Protein AF-A0A9E4YXH8-F1 (afdb_monomer_lite)

Sequence (111 aa):
MRNAAILAGGSFVALACGPEATATLAPTQAPAATQVPPAAAGAGVSVSPDDPRIEAGPVEFQSNGNTLLGYLSRPKGEGPHPAVLVVHENRGLLPHFPDITRRLAVEGYAA

Foldseek 3Di:
DDDDDDDDDDDPPPPDDDPDPPPPPDPPDDPPDPDDPPDPPDPDLPDDCVHVQKHKDKDWDDDPNDIDIDIKIAGPDDDDFAEDDDDDDPPPDDPVSSSVRNVVRSVGYID

Radius of gyration: 27.61 Å; chains: 1; bounding box: 64×60×61 Å

pLDDT: mean 76.26, std 24.73, range [29.69, 98.5]

Structure (mmCIF, N/CA/C/O backbone):
data_AF-A0A9E4YXH8-F1
#
_entry.id   AF-A0A9E4YXH8-F1
#
loop_
_atom_site.group_PDB
_atom_site.id
_atom_site.type_symbol
_atom_site.label_atom_id
_atom_site.label_alt_id
_atom_site.label_comp_id
_atom_site.label_asym_id
_atom_site.label_entity_id
_atom_site.label_seq_id
_atom_site.pdbx_PDB_ins_code
_atom_site.Cartn_x
_atom_site.Cartn_y
_atom_site.Cartn_z
_atom_site.occupancy
_atom_site.B_iso_or_equiv
_atom_site.auth_seq_id
_atom_site.auth_comp_id
_atom_site.auth_asym_id
_atom_site.auth_atom_id
_atom_site.pdbx_PDB_model_num
ATOM 1 N N . MET A 1 1 ? 18.799 36.344 49.925 1.00 38.16 1 MET A N 1
ATOM 2 C CA . MET A 1 1 ? 19.214 34.994 50.377 1.00 38.16 1 MET A CA 1
ATOM 3 C C . MET A 1 1 ? 18.706 34.007 49.329 1.00 38.16 1 MET A C 1
ATOM 5 O O . MET A 1 1 ? 17.514 34.040 49.099 1.00 38.16 1 MET A O 1
ATOM 9 N N . ARG A 1 2 ? 19.445 33.167 48.602 1.00 38.03 2 ARG A N 1
ATOM 10 C CA . ARG A 1 2 ? 20.827 32.654 48.602 1.00 38.03 2 ARG A CA 1
ATOM 11 C C . ARG A 1 2 ? 21.096 32.227 47.137 1.00 38.03 2 ARG A C 1
ATOM 13 O O . ARG A 1 2 ? 20.216 31.639 46.527 1.00 38.03 2 ARG A O 1
ATOM 20 N N . ASN A 1 3 ? 22.125 32.777 46.500 1.00 34.62 3 ASN A N 1
ATOM 21 C CA . ASN A 1 3 ? 23.410 32.135 46.172 1.00 34.62 3 ASN A CA 1
ATOM 22 C C . ASN A 1 3 ? 23.378 31.252 44.913 1.00 34.62 3 ASN A C 1
ATOM 24 O O . ASN A 1 3 ? 22.791 30.176 44.900 1.00 34.62 3 ASN A O 1
ATOM 28 N N . ALA A 1 4 ? 24.094 31.725 43.892 1.00 40.62 4 ALA A N 1
ATOM 29 C CA . ALA A 1 4 ? 24.590 30.934 42.775 1.00 40.62 4 ALA A CA 1
ATOM 30 C C . ALA A 1 4 ? 25.614 29.885 43.246 1.00 40.62 4 ALA A C 1
ATOM 32 O O . ALA A 1 4 ? 26.326 30.115 44.224 1.00 40.62 4 ALA A O 1
ATOM 33 N N . ALA A 1 5 ? 25.743 28.791 42.494 1.00 40.31 5 ALA A N 1
ATOM 34 C CA . ALA A 1 5 ? 26.964 27.994 42.425 1.00 40.31 5 ALA A CA 1
ATOM 35 C C . ALA A 1 5 ? 27.035 27.305 41.055 1.00 40.31 5 ALA A C 1
ATOM 37 O O . ALA A 1 5 ? 26.301 26.365 40.762 1.00 40.31 5 ALA A O 1
ATOM 38 N N . ILE A 1 6 ? 27.919 27.834 40.214 1.00 37.81 6 ILE A N 1
ATOM 39 C CA . ILE A 1 6 ? 28.558 27.125 39.110 1.00 37.81 6 ILE A CA 1
ATOM 40 C C . ILE A 1 6 ? 29.835 26.499 39.697 1.00 37.81 6 ILE A C 1
ATOM 42 O O . ILE A 1 6 ? 30.481 27.138 40.526 1.00 37.81 6 ILE A O 1
ATOM 46 N N . LEU A 1 7 ? 30.189 25.304 39.212 1.00 29.69 7 LEU A N 1
ATOM 47 C CA . LEU A 1 7 ? 31.527 24.856 38.779 1.00 29.69 7 LEU A CA 1
ATOM 48 C C . LEU A 1 7 ? 31.937 23.470 39.312 1.00 29.69 7 LEU A C 1
ATOM 50 O O . LEU A 1 7 ? 31.869 23.178 40.500 1.00 29.69 7 LEU A O 1
ATOM 54 N N . ALA A 1 8 ? 32.526 22.739 38.365 1.00 32.03 8 ALA A N 1
ATOM 55 C CA . ALA A 1 8 ? 33.659 21.831 38.496 1.00 32.03 8 ALA A CA 1
ATOM 56 C C . ALA A 1 8 ? 33.420 20.381 38.942 1.00 32.03 8 ALA A C 1
ATOM 58 O O . ALA A 1 8 ? 33.179 20.076 40.101 1.00 32.03 8 ALA A O 1
ATOM 59 N N . GLY A 1 9 ? 33.764 19.492 38.008 1.00 31.59 9 GLY A N 1
ATOM 60 C CA . GLY A 1 9 ? 34.823 18.526 38.284 1.00 31.59 9 GLY A CA 1
ATOM 61 C C . GLY A 1 9 ? 34.344 17.102 38.505 1.00 31.59 9 GLY A C 1
ATOM 62 O O . GLY A 1 9 ? 33.665 16.802 39.476 1.00 31.59 9 GLY A O 1
ATOM 63 N N . GLY A 1 10 ? 34.774 16.202 37.624 1.00 38.16 10 GLY A N 1
ATOM 64 C CA . GLY A 1 10 ? 34.625 14.773 37.862 1.00 38.16 10 GLY A CA 1
ATOM 65 C C . GLY A 1 10 ? 34.845 13.917 36.629 1.00 38.16 10 GLY A C 1
ATOM 66 O O . GLY A 1 10 ? 34.016 13.070 36.327 1.00 38.16 10 GLY A O 1
ATOM 67 N N . SER A 1 11 ? 35.939 14.141 35.897 1.00 40.84 11 SER A N 1
ATOM 68 C CA . SER A 1 11 ? 36.417 13.143 34.941 1.00 40.84 11 SER A CA 1
ATOM 69 C C . SER A 1 11 ? 36.953 11.961 35.750 1.00 40.84 11 SER A C 1
ATOM 71 O O . SER A 1 11 ? 38.015 12.065 36.360 1.00 40.84 11 SER A O 1
ATOM 73 N N . PHE A 1 12 ? 36.206 10.860 35.819 1.00 34.25 12 PHE A N 1
ATOM 74 C CA . PHE A 1 12 ? 36.728 9.598 36.339 1.00 34.25 12 PHE A CA 1
ATOM 75 C C . PHE A 1 12 ? 37.443 8.875 35.197 1.00 34.25 12 PHE A C 1
ATOM 77 O O . PHE A 1 12 ? 36.868 8.057 34.486 1.00 34.25 12 PHE A O 1
ATOM 84 N N . VAL A 1 13 ? 38.721 9.206 35.009 1.00 39.38 13 VAL A N 1
ATOM 85 C CA . VAL A 1 13 ? 39.652 8.350 34.270 1.00 39.38 13 VAL A CA 1
ATOM 86 C C . VAL A 1 13 ? 40.137 7.290 35.252 1.00 39.38 13 VAL A C 1
ATOM 88 O O . VAL A 1 13 ? 41.057 7.518 36.035 1.00 39.38 13 VAL A O 1
ATOM 91 N N . ALA A 1 14 ? 39.493 6.126 35.236 1.00 40.19 14 ALA A N 1
ATOM 92 C CA . ALA A 1 14 ? 40.048 4.925 35.840 1.00 40.19 14 ALA A CA 1
ATOM 93 C C . ALA A 1 14 ? 41.081 4.340 34.866 1.00 40.19 14 ALA A C 1
ATOM 95 O O . ALA A 1 14 ? 40.761 3.531 33.999 1.00 40.19 14 ALA A O 1
ATOM 96 N N . LEU A 1 15 ? 42.330 4.797 34.986 1.00 41.09 15 LEU A N 1
ATOM 97 C CA . LEU A 1 15 ? 43.482 4.172 34.344 1.00 41.09 15 LEU A CA 1
ATOM 98 C C . LEU A 1 15 ? 43.833 2.896 35.127 1.00 41.09 15 LEU A C 1
ATOM 100 O O . LEU A 1 15 ? 44.679 2.914 36.018 1.00 41.09 15 LEU A O 1
ATOM 104 N N . ALA A 1 16 ? 43.155 1.791 34.820 1.00 41.47 16 ALA A N 1
ATOM 105 C CA . ALA A 1 16 ? 43.578 0.467 35.256 1.00 41.47 16 ALA A CA 1
ATOM 106 C C . ALA A 1 16 ? 44.568 -0.085 34.222 1.00 41.47 16 ALA A C 1
ATOM 108 O O . ALA A 1 16 ? 44.188 -0.563 33.157 1.00 41.47 16 ALA A O 1
ATOM 109 N N . CYS A 1 17 ? 45.859 0.033 34.528 1.00 34.34 17 CYS A N 1
ATOM 110 C CA . CYS A 1 17 ? 46.914 -0.678 33.823 1.00 34.34 17 CYS A CA 1
ATOM 111 C C . CYS A 1 17 ? 46.934 -2.127 34.328 1.00 34.34 17 CYS A C 1
ATOM 113 O O . CYS A 1 17 ? 47.342 -2.395 35.456 1.00 34.34 17 CYS A O 1
ATOM 115 N N . GLY A 1 18 ? 46.478 -3.048 33.491 1.00 42.06 18 GLY A N 1
ATOM 116 C CA . GLY A 1 18 ? 46.713 -4.479 33.614 1.00 42.06 18 GLY A CA 1
ATOM 117 C C . GLY A 1 18 ? 46.703 -5.066 32.205 1.00 42.06 18 GLY A C 1
ATOM 118 O O . GLY A 1 18 ? 45.866 -4.647 31.405 1.00 42.06 18 GLY A O 1
ATOM 119 N N . PRO A 1 19 ? 47.630 -5.967 31.838 1.00 45.03 19 PRO A N 1
ATOM 120 C CA . PRO A 1 19 ? 47.551 -6.632 30.551 1.00 45.03 19 PRO A CA 1
ATOM 121 C C . PRO A 1 19 ? 46.362 -7.595 30.614 1.00 45.03 19 PRO A C 1
ATOM 123 O O . PRO A 1 19 ? 46.474 -8.696 31.151 1.00 45.03 19 PRO A O 1
ATOM 126 N N . GLU A 1 20 ? 45.203 -7.164 30.114 1.00 39.25 20 GLU A N 1
ATOM 127 C CA . GLU A 1 20 ? 44.134 -8.096 29.778 1.00 39.25 20 GLU A CA 1
ATOM 128 C C . GLU A 1 20 ? 44.705 -9.083 28.766 1.00 39.25 20 GLU A C 1
ATOM 130 O O . GLU A 1 20 ? 45.177 -8.713 27.688 1.00 39.25 20 GLU A O 1
ATOM 135 N N . ALA A 1 21 ? 44.725 -10.350 29.168 1.00 42.00 21 ALA A N 1
ATOM 136 C CA . ALA A 1 21 ? 45.051 -11.454 28.299 1.00 42.00 21 ALA A CA 1
ATOM 137 C C . ALA A 1 21 ? 44.169 -11.348 27.052 1.00 42.00 21 ALA A C 1
ATOM 139 O O . ALA A 1 21 ? 42.950 -11.498 27.136 1.00 42.00 21 ALA A O 1
ATOM 140 N N . THR A 1 22 ? 44.788 -11.089 25.901 1.00 41.50 22 THR A N 1
ATOM 141 C CA . THR A 1 22 ? 44.154 -11.232 24.595 1.00 41.50 22 THR A CA 1
ATOM 142 C C . THR A 1 22 ? 43.696 -12.680 24.463 1.00 41.50 22 THR A C 1
ATOM 144 O O . THR A 1 22 ? 44.449 -13.558 24.042 1.00 41.50 22 THR A O 1
ATOM 147 N N . ALA A 1 23 ? 42.456 -12.953 24.860 1.00 43.66 23 ALA A N 1
ATOM 148 C CA . ALA A 1 23 ? 41.772 -14.174 24.501 1.00 43.66 23 ALA A CA 1
ATOM 149 C C . ALA A 1 23 ? 41.487 -14.079 23.001 1.00 43.66 23 ALA A C 1
ATOM 151 O O . ALA A 1 23 ? 40.492 -13.497 22.573 1.00 43.66 23 ALA A O 1
ATOM 152 N N . THR A 1 24 ? 42.388 -14.628 22.186 1.00 45.06 24 THR A N 1
ATOM 153 C CA . THR A 1 24 ? 42.076 -14.958 20.796 1.00 45.06 24 THR A CA 1
ATOM 154 C C . THR A 1 24 ? 40.977 -16.014 20.830 1.00 45.06 24 THR A C 1
ATOM 156 O O . THR A 1 24 ? 41.241 -17.212 20.923 1.00 45.06 24 THR A O 1
ATOM 159 N N . LEU A 1 25 ? 39.722 -15.572 20.801 1.00 44.19 25 LEU A N 1
ATOM 160 C CA . LEU A 1 25 ? 38.598 -16.437 20.487 1.00 44.19 25 LEU A CA 1
ATOM 161 C C . LEU A 1 25 ? 38.719 -16.772 19.002 1.00 44.19 25 LEU A C 1
ATOM 163 O O . LEU A 1 25 ? 38.446 -15.940 18.137 1.00 44.19 25 LEU A O 1
ATOM 167 N N . ALA A 1 26 ? 39.176 -17.987 18.702 1.00 52.38 26 ALA A N 1
ATOM 168 C CA . ALA A 1 26 ? 39.038 -18.539 17.364 1.00 52.38 26 ALA A CA 1
ATOM 169 C C . ALA A 1 26 ? 37.553 -18.443 16.963 1.00 52.38 26 ALA A C 1
ATOM 171 O O . ALA A 1 26 ? 36.695 -18.828 17.767 1.00 52.38 26 ALA A O 1
ATOM 172 N N . PRO A 1 27 ? 37.209 -17.934 15.767 1.00 52.75 27 PRO A N 1
ATOM 173 C CA . PRO A 1 27 ? 35.827 -17.956 15.325 1.00 52.75 27 PRO A CA 1
ATOM 174 C C . PRO A 1 27 ? 35.415 -19.424 15.201 1.00 52.75 27 PRO A C 1
ATOM 176 O O . PRO A 1 27 ? 35.866 -20.137 14.306 1.00 52.75 27 PRO A O 1
ATOM 179 N N . THR A 1 28 ? 34.571 -19.893 16.120 1.00 60.28 28 THR A N 1
ATOM 180 C CA . THR A 1 28 ? 33.817 -21.127 15.905 1.00 60.28 28 THR A CA 1
ATOM 181 C C . THR A 1 28 ? 32.953 -20.869 14.680 1.00 60.28 28 THR A C 1
ATOM 183 O O . THR A 1 28 ? 32.008 -20.084 14.736 1.00 60.28 28 THR A O 1
ATOM 186 N N . GLN A 1 29 ? 33.318 -21.464 13.545 1.00 54.97 29 GLN A N 1
ATOM 187 C CA . GLN A 1 29 ? 32.463 -21.445 12.368 1.00 54.97 29 GLN A CA 1
ATOM 188 C C . GLN A 1 29 ? 31.186 -22.206 12.719 1.00 54.97 29 GLN A C 1
ATOM 190 O O . GLN A 1 29 ? 31.218 -23.414 12.954 1.00 54.97 29 GLN A O 1
ATOM 195 N N . ALA A 1 30 ? 30.063 -21.491 12.783 1.00 61.25 30 ALA A N 1
ATOM 196 C CA . ALA A 1 30 ? 28.759 -22.130 12.782 1.00 61.25 30 ALA A CA 1
ATOM 197 C C . ALA A 1 30 ? 28.640 -22.951 11.483 1.00 61.25 30 ALA A C 1
ATOM 199 O O . ALA A 1 30 ? 29.014 -22.443 10.420 1.00 61.25 30 ALA A O 1
ATOM 200 N N . PRO A 1 31 ? 28.160 -24.206 11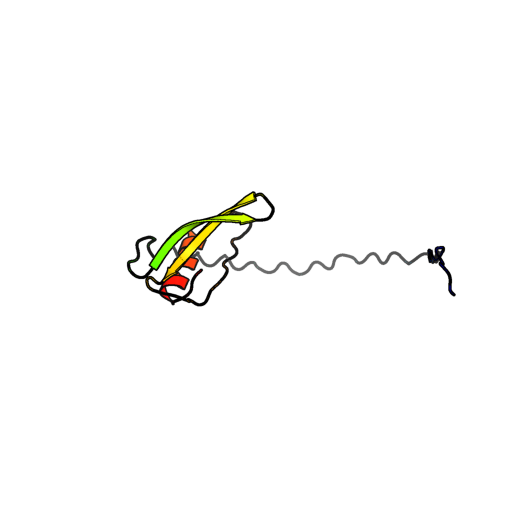.535 1.00 58.62 31 PRO A N 1
ATOM 201 C CA . PRO A 1 31 ? 27.959 -24.993 10.329 1.00 58.62 31 PRO A CA 1
ATOM 202 C C . PRO A 1 31 ? 27.030 -24.226 9.389 1.00 58.62 31 PRO A C 1
ATOM 204 O O . PRO A 1 31 ? 26.010 -23.683 9.817 1.00 58.62 31 PRO A O 1
ATOM 207 N N . ALA A 1 32 ? 27.413 -24.152 8.114 1.00 61.38 32 ALA A N 1
ATOM 208 C CA . ALA A 1 32 ? 26.622 -23.501 7.086 1.00 61.38 32 ALA A CA 1
ATOM 209 C C . ALA A 1 32 ? 25.211 -24.102 7.090 1.00 61.38 32 ALA A C 1
ATOM 211 O O . ALA A 1 32 ? 25.030 -25.279 6.774 1.00 61.38 32 ALA A O 1
ATOM 212 N N . ALA A 1 33 ? 24.214 -23.299 7.469 1.00 60.47 33 ALA A N 1
ATOM 213 C CA . ALA A 1 33 ? 22.825 -23.676 7.293 1.00 60.47 33 ALA A CA 1
ATOM 214 C C . ALA A 1 33 ? 22.622 -23.959 5.803 1.00 60.47 33 ALA A C 1
ATOM 216 O O . ALA A 1 33 ? 22.882 -23.098 4.959 1.00 60.47 33 ALA A O 1
ATOM 217 N N . THR A 1 34 ? 22.205 -25.180 5.475 1.00 56.06 34 THR A N 1
ATOM 218 C CA . THR A 1 34 ? 21.751 -25.521 4.132 1.00 56.06 34 THR A CA 1
ATOM 219 C C . THR A 1 34 ? 20.617 -24.559 3.803 1.00 56.06 34 THR A C 1
ATOM 221 O O . THR A 1 34 ? 19.542 -24.645 4.394 1.00 56.06 34 THR A O 1
ATOM 224 N N . GLN A 1 35 ? 20.877 -23.578 2.936 1.00 53.19 35 GLN A N 1
ATOM 225 C CA . GLN A 1 35 ? 19.832 -22.664 2.506 1.00 53.19 35 GLN A CA 1
ATOM 226 C C . GLN A 1 35 ? 18.804 -23.502 1.757 1.00 53.19 35 GLN A C 1
ATOM 228 O O . GLN A 1 35 ? 19.108 -24.099 0.722 1.00 53.19 35 GLN A O 1
ATOM 233 N N . VAL A 1 36 ? 17.599 -23.587 2.315 1.00 58.25 36 VAL A N 1
ATOM 234 C CA . VAL A 1 36 ? 16.450 -24.069 1.560 1.00 58.25 36 VAL A CA 1
ATOM 235 C C . VAL A 1 36 ? 16.350 -23.184 0.314 1.00 58.25 36 VAL A C 1
ATOM 237 O O . VAL A 1 36 ? 16.459 -21.960 0.446 1.00 58.25 36 VAL A O 1
ATOM 240 N N . PRO A 1 37 ? 16.205 -23.750 -0.896 1.00 64.06 37 PRO A N 1
ATOM 241 C CA . PRO A 1 37 ? 15.933 -22.940 -2.072 1.00 64.06 37 PRO A CA 1
ATOM 242 C C . PRO A 1 37 ? 14.747 -22.026 -1.751 1.00 64.06 37 PRO A C 1
ATOM 244 O O . PRO A 1 37 ? 13.789 -22.513 -1.134 1.00 64.06 37 PRO A O 1
ATOM 247 N N . PRO A 1 38 ? 14.783 -20.729 -2.110 1.00 62.97 38 PRO A N 1
ATOM 248 C CA . PRO A 1 38 ? 13.613 -19.889 -1.933 1.00 62.97 38 PRO A CA 1
ATOM 249 C C . PRO A 1 38 ? 12.448 -20.603 -2.615 1.00 62.97 38 PRO A C 1
ATOM 251 O O . PRO A 1 38 ? 12.545 -20.969 -3.790 1.00 62.97 38 PRO A O 1
ATOM 254 N N . ALA A 1 39 ? 11.382 -20.867 -1.852 1.00 63.41 39 ALA A N 1
ATOM 255 C CA . ALA A 1 39 ? 10.132 -21.336 -2.422 1.00 63.41 39 ALA A CA 1
ATOM 256 C C . ALA A 1 39 ? 9.830 -20.423 -3.611 1.00 63.41 39 ALA A C 1
ATOM 258 O O . ALA A 1 39 ? 9.904 -19.201 -3.459 1.00 63.41 39 ALA A O 1
ATOM 259 N N . ALA A 1 40 ? 9.594 -21.005 -4.790 1.00 55.66 40 ALA A N 1
ATOM 260 C CA . ALA A 1 40 ? 9.280 -20.241 -5.986 1.00 55.66 40 ALA A CA 1
ATOM 261 C C . ALA A 1 40 ? 8.169 -19.253 -5.620 1.00 55.66 40 ALA A C 1
ATOM 263 O O . ALA A 1 40 ? 7.055 -19.674 -5.302 1.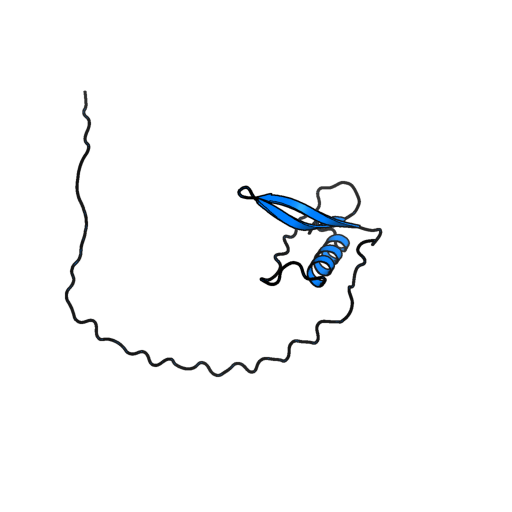00 55.66 40 ALA A O 1
ATOM 264 N N . ALA A 1 41 ? 8.513 -17.963 -5.552 1.00 57.00 41 ALA A N 1
ATOM 265 C CA . ALA A 1 41 ? 7.578 -16.914 -5.193 1.00 57.00 41 ALA A CA 1
ATOM 266 C C . ALA A 1 41 ? 6.414 -17.039 -6.170 1.00 57.00 41 ALA A C 1
ATOM 268 O O . ALA A 1 41 ? 6.621 -16.913 -7.378 1.00 57.00 41 ALA A O 1
ATOM 269 N N . GLY A 1 42 ? 5.244 -17.417 -5.648 1.00 51.78 42 GLY A N 1
ATOM 270 C CA . GLY A 1 42 ? 4.071 -17.729 -6.450 1.00 51.78 42 GLY A CA 1
ATOM 271 C C . GLY A 1 42 ? 3.865 -16.638 -7.489 1.00 51.78 42 GLY A C 1
ATOM 272 O O . GLY A 1 42 ? 3.672 -15.472 -7.151 1.00 51.78 42 GLY A O 1
ATOM 273 N N . ALA A 1 43 ? 3.999 -17.025 -8.753 1.00 56.06 43 ALA A N 1
ATOM 274 C CA . ALA A 1 43 ? 3.803 -16.148 -9.884 1.00 56.06 43 ALA A CA 1
ATOM 275 C C . ALA A 1 43 ? 2.329 -15.729 -9.931 1.00 56.06 43 ALA A C 1
ATOM 277 O O . ALA A 1 43 ? 1.444 -16.579 -10.008 1.00 56.06 43 ALA A O 1
ATOM 278 N N . GLY A 1 44 ? 2.089 -14.419 -9.904 1.00 59.50 44 GLY A N 1
ATOM 279 C CA . GLY A 1 44 ? 0.778 -13.823 -10.138 1.00 59.50 44 GLY A CA 1
ATOM 280 C C . GLY A 1 44 ? 0.449 -12.748 -9.115 1.00 59.50 44 GLY A C 1
ATOM 281 O O . GLY A 1 44 ? 0.198 -13.047 -7.952 1.00 59.50 44 GLY A O 1
ATOM 282 N N . VAL A 1 45 ? 0.428 -11.494 -9.566 1.00 61.47 45 VAL A N 1
ATOM 283 C CA . VAL A 1 45 ? -0.261 -10.41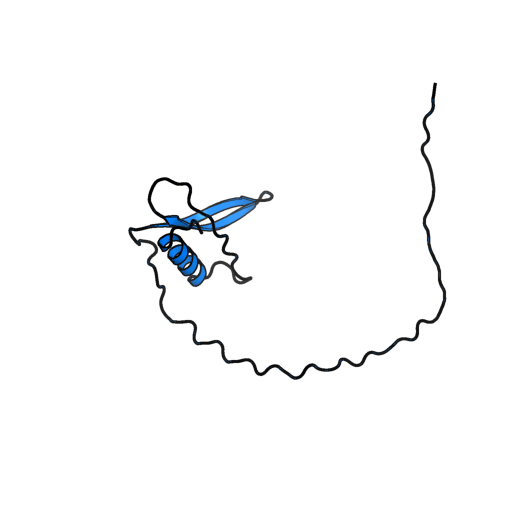1 -8.854 1.00 61.47 45 VAL A CA 1
ATOM 284 C C . VAL A 1 45 ? -1.701 -10.873 -8.620 1.00 61.47 45 VAL A C 1
ATOM 286 O O . VAL A 1 45 ? -2.396 -11.226 -9.570 1.00 61.47 45 VAL A O 1
ATOM 289 N N . SER A 1 46 ? -2.108 -10.938 -7.358 1.00 84.44 46 SER A N 1
ATOM 290 C CA . SER A 1 46 ? -3.356 -11.560 -6.914 1.00 84.44 46 SER A CA 1
ATOM 291 C C . SER A 1 46 ? -4.525 -10.573 -6.942 1.00 84.44 46 SER A C 1
ATOM 293 O O . SER A 1 46 ? -5.662 -10.967 -7.192 1.00 84.44 46 SER A O 1
ATOM 295 N N . VAL A 1 47 ? -4.251 -9.277 -6.745 1.00 94.19 47 VAL A N 1
ATOM 296 C CA . VAL A 1 47 ? -5.278 -8.223 -6.735 1.00 94.19 47 VAL A CA 1
ATOM 297 C C . VAL A 1 47 ? -4.895 -7.098 -7.694 1.00 94.19 47 VAL A C 1
ATOM 299 O O . VAL A 1 47 ? -3.791 -6.549 -7.620 1.00 94.19 47 VAL A O 1
ATOM 302 N N . SER A 1 48 ? -5.817 -6.746 -8.595 1.00 94.75 48 SER A N 1
ATOM 303 C CA . SER A 1 48 ? -5.660 -5.639 -9.548 1.00 94.75 48 SER A CA 1
ATOM 304 C C . SER A 1 48 ? -5.641 -4.277 -8.831 1.00 94.75 48 SER A C 1
ATOM 306 O O . SER A 1 48 ? -6.386 -4.108 -7.866 1.00 94.75 48 SER A O 1
ATOM 308 N N . PRO A 1 49 ? -4.856 -3.281 -9.292 1.00 93.62 49 PRO A N 1
ATOM 309 C CA . PRO A 1 49 ? -4.984 -1.889 -8.843 1.00 93.62 49 PRO A CA 1
ATOM 310 C C . PRO A 1 49 ? -6.400 -1.321 -8.984 1.00 93.62 49 PRO A C 1
ATOM 312 O O . PRO A 1 49 ? -6.818 -0.533 -8.143 1.00 93.62 49 PRO A O 1
ATOM 315 N N . ASP A 1 50 ? -7.138 -1.771 -10.001 1.00 96.19 50 ASP A N 1
ATOM 316 C CA . ASP A 1 50 ? -8.500 -1.318 -10.304 1.00 96.19 50 ASP A CA 1
ATOM 317 C C . ASP A 1 50 ? -9.586 -2.198 -9.656 1.00 96.19 50 ASP A C 1
ATOM 319 O O . ASP A 1 50 ? -10.745 -2.169 -10.078 1.00 96.19 50 ASP A O 1
ATOM 323 N N . ASP A 1 51 ? -9.236 -3.034 -8.668 1.00 97.00 51 ASP A N 1
ATOM 324 C CA . ASP A 1 51 ? -10.219 -3.873 -7.978 1.00 97.00 51 ASP A CA 1
ATOM 325 C C . ASP A 1 51 ? -11.334 -2.991 -7.381 1.00 97.00 51 ASP A C 1
ATOM 327 O O . ASP A 1 51 ? -11.061 -2.056 -6.621 1.00 97.00 51 ASP A O 1
ATOM 331 N N . PRO A 1 52 ? -12.614 -3.254 -7.710 1.00 97.44 52 PRO A N 1
ATOM 332 C CA . PRO A 1 52 ? -13.702 -2.352 -7.367 1.00 97.44 52 PRO A CA 1
ATOM 333 C C . PRO A 1 52 ? -13.908 -2.194 -5.860 1.00 97.44 52 PRO A C 1
ATOM 335 O O . PRO A 1 52 ? -14.567 -1.230 -5.475 1.00 97.44 52 PRO A O 1
ATOM 338 N N . ARG A 1 53 ? -13.363 -3.089 -5.027 1.00 97.31 53 ARG A N 1
ATOM 339 C CA . ARG A 1 53 ? -13.502 -3.081 -3.564 1.00 97.31 53 ARG A CA 1
ATOM 340 C C . ARG A 1 53 ? -12.574 -2.086 -2.865 1.00 97.31 53 ARG A C 1
ATOM 342 O O . ARG A 1 53 ? -12.821 -1.760 -1.705 1.00 97.31 53 ARG A O 1
ATOM 349 N N . ILE A 1 54 ? -11.526 -1.612 -3.537 1.00 98.25 54 ILE A N 1
ATOM 350 C CA . ILE A 1 54 ? -10.456 -0.822 -2.916 1.00 98.25 54 ILE A CA 1
ATOM 351 C C . ILE A 1 54 ? -10.161 0.459 -3.698 1.00 98.25 54 ILE A C 1
ATOM 353 O O . ILE A 1 54 ? -10.489 0.589 -4.876 1.00 98.25 54 ILE A O 1
ATOM 357 N N . GLU A 1 55 ? -9.515 1.405 -3.029 1.00 98.00 55 GLU A N 1
ATOM 358 C CA . GLU A 1 55 ? -8.810 2.529 -3.642 1.00 98.00 55 GLU A CA 1
ATOM 359 C C . GLU A 1 55 ? -7.321 2.318 -3.404 1.00 98.00 55 GLU A C 1
ATOM 361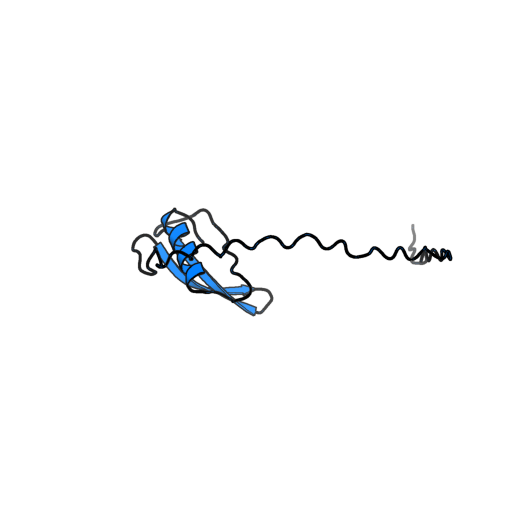 O O . GLU A 1 55 ? -6.903 2.126 -2.259 1.00 98.00 55 GLU A O 1
ATOM 366 N N . ALA A 1 56 ? -6.528 2.316 -4.474 1.00 97.75 56 ALA A N 1
ATOM 367 C CA . ALA A 1 56 ? -5.108 2.014 -4.396 1.00 97.75 56 ALA A CA 1
ATOM 368 C C . ALA A 1 56 ? -4.288 2.904 -5.332 1.00 97.75 56 ALA A C 1
ATOM 370 O O . ALA A 1 56 ? -4.688 3.159 -6.467 1.00 97.75 56 ALA A O 1
ATOM 371 N N . GLY A 1 57 ? -3.123 3.356 -4.875 1.00 97.31 57 GLY A N 1
ATOM 372 C CA . GLY A 1 57 ? -2.244 4.172 -5.702 1.00 97.31 57 GLY A CA 1
ATOM 373 C C . GLY A 1 57 ? -0.993 4.677 -4.988 1.00 97.31 57 GLY A C 1
ATOM 374 O O . GLY A 1 57 ? -0.852 4.510 -3.772 1.00 97.31 57 GLY A O 1
ATOM 375 N N . PRO A 1 58 ? -0.066 5.288 -5.745 1.00 96.69 58 PRO A N 1
ATOM 376 C CA . PRO A 1 58 ? 1.077 5.971 -5.162 1.00 96.69 58 PRO A CA 1
ATOM 377 C C . PRO A 1 58 ? 0.614 7.164 -4.323 1.00 96.69 58 PRO A C 1
ATOM 379 O O . PRO A 1 58 ? -0.359 7.841 -4.656 1.00 96.69 58 PRO A O 1
ATOM 382 N N . VAL A 1 59 ? 1.342 7.431 -3.246 1.00 97.19 59 VAL A N 1
ATOM 383 C CA . VAL A 1 59 ? 1.133 8.592 -2.380 1.00 97.19 59 VAL A CA 1
ATOM 384 C C . VAL A 1 59 ? 2.459 9.281 -2.105 1.00 97.19 59 VAL A C 1
ATOM 386 O O . VAL A 1 59 ? 3.512 8.644 -2.075 1.00 97.19 59 VAL A O 1
ATOM 389 N N . GLU A 1 60 ? 2.392 10.583 -1.868 1.00 97.25 60 GLU A N 1
ATOM 390 C CA . GLU A 1 60 ? 3.524 11.401 -1.451 1.00 97.25 60 GLU A CA 1
ATOM 391 C C . GLU A 1 60 ? 3.236 12.006 -0.081 1.00 97.25 60 GLU A C 1
ATOM 393 O O . GLU A 1 60 ? 2.112 12.428 0.202 1.00 97.25 60 GLU A O 1
ATOM 398 N N . PHE A 1 61 ? 4.249 12.050 0.781 1.00 95.31 61 PHE A N 1
ATOM 399 C CA . PHE A 1 61 ? 4.135 12.691 2.088 1.00 95.31 61 PHE A CA 1
ATOM 400 C C . PHE A 1 61 ? 5.460 13.301 2.544 1.00 95.31 61 PHE A C 1
ATOM 402 O O . PHE A 1 61 ? 6.542 12.828 2.197 1.00 95.31 61 PHE A O 1
ATOM 409 N N . GLN A 1 62 ? 5.376 14.359 3.353 1.00 97.62 62 GLN A N 1
ATOM 410 C CA . GLN A 1 62 ? 6.553 15.047 3.877 1.00 97.62 62 GLN A CA 1
ATOM 411 C C . GLN A 1 62 ? 7.102 14.343 5.120 1.00 97.62 62 GLN A C 1
ATOM 413 O O . GLN A 1 62 ? 6.362 14.052 6.059 1.00 97.62 62 GLN A O 1
ATOM 418 N N . SER A 1 63 ? 8.416 14.136 5.159 1.00 96.19 63 SER A N 1
ATOM 419 C CA . SER A 1 63 ? 9.136 13.633 6.327 1.00 96.19 63 SER A CA 1
ATOM 420 C C . SER A 1 63 ? 10.534 14.240 6.398 1.00 96.19 63 SER A C 1
ATOM 422 O O . SER A 1 63 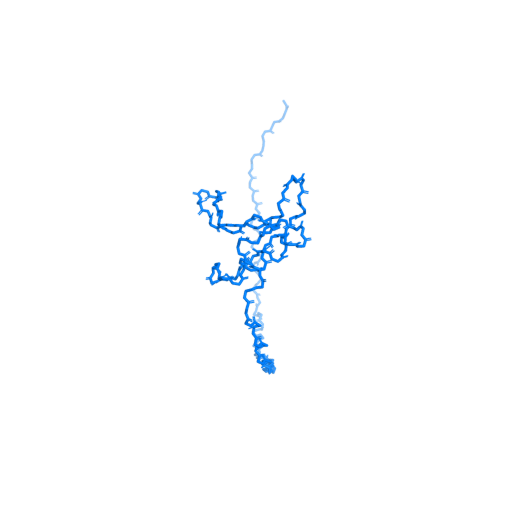? 11.301 14.180 5.438 1.00 96.19 63 SER A O 1
ATOM 424 N N . ASN A 1 64 ? 10.871 14.848 7.540 1.00 96.50 64 ASN A N 1
ATOM 425 C CA . ASN A 1 64 ? 12.186 15.449 7.803 1.00 96.50 64 ASN A CA 1
ATOM 426 C C . ASN A 1 64 ? 12.688 16.378 6.678 1.00 96.50 64 ASN A C 1
ATOM 428 O O . ASN A 1 64 ? 13.853 16.327 6.294 1.00 96.50 64 ASN A O 1
ATOM 432 N N . GLY A 1 65 ? 11.796 17.204 6.121 1.00 97.25 65 GLY A N 1
ATOM 433 C CA . GLY A 1 65 ? 12.123 18.144 5.041 1.00 97.25 65 GLY A CA 1
ATOM 434 C C . GLY A 1 65 ? 12.222 17.528 3.641 1.00 97.25 65 GLY A C 1
ATOM 435 O O . GLY A 1 65 ? 12.484 18.259 2.693 1.00 97.25 65 GLY A O 1
ATOM 436 N N . ASN A 1 66 ? 11.976 16.224 3.491 1.00 97.19 66 ASN A N 1
ATOM 437 C CA . ASN A 1 66 ? 11.972 15.522 2.209 1.00 97.19 66 ASN A CA 1
ATOM 438 C C . ASN A 1 66 ? 10.563 15.036 1.853 1.00 97.19 66 ASN A C 1
ATOM 440 O O . ASN A 1 66 ? 9.754 14.755 2.738 1.00 97.19 66 ASN A O 1
ATOM 444 N N . THR A 1 67 ? 10.296 14.894 0.557 1.00 97.06 67 THR A N 1
ATOM 445 C CA . THR A 1 67 ? 9.107 14.206 0.043 1.00 97.06 67 THR A CA 1
ATOM 446 C C . THR A 1 67 ? 9.426 12.726 -0.098 1.00 97.06 67 THR A C 1
ATOM 448 O O . THR A 1 67 ? 10.378 12.356 -0.786 1.00 97.06 67 THR A O 1
ATOM 451 N N . LEU A 1 68 ? 8.656 11.880 0.580 1.00 95.06 68 LEU A N 1
ATOM 452 C CA . LEU A 1 68 ? 8.761 10.431 0.485 1.00 95.06 68 LEU A CA 1
ATOM 453 C C . LEU A 1 68 ? 7.642 9.885 -0.396 1.00 95.06 68 LEU A C 1
ATOM 455 O O . LEU A 1 68 ? 6.510 10.363 -0.344 1.00 95.06 68 LEU A O 1
ATOM 459 N N . LEU A 1 69 ? 7.981 8.858 -1.172 1.00 94.56 69 LEU A N 1
ATOM 460 C CA . LEU A 1 69 ? 7.050 8.104 -2.000 1.00 94.56 69 LEU A CA 1
ATOM 461 C C . LEU A 1 69 ? 6.589 6.860 -1.244 1.00 94.56 69 LEU A C 1
ATOM 463 O O . LEU A 1 69 ? 7.397 6.145 -0.651 1.00 94.56 69 LEU A O 1
ATOM 467 N N . GLY A 1 70 ? 5.295 6.587 -1.306 1.00 95.88 70 GLY A N 1
ATOM 468 C CA . GLY A 1 70 ? 4.678 5.381 -0.779 1.00 95.88 70 GLY A CA 1
ATOM 469 C C . GLY A 1 70 ? 3.611 4.850 -1.725 1.00 95.88 70 GLY A C 1
ATOM 470 O O . GLY A 1 70 ? 3.368 5.395 -2.802 1.00 95.88 70 GLY A O 1
ATOM 471 N N . TYR A 1 71 ? 2.955 3.777 -1.305 1.00 97.75 71 TYR A N 1
ATOM 472 C CA . TYR A 1 71 ? 1.796 3.224 -1.987 1.00 97.75 71 TYR A CA 1
ATOM 473 C C . TYR A 1 71 ? 0.759 2.876 -0.937 1.00 97.75 7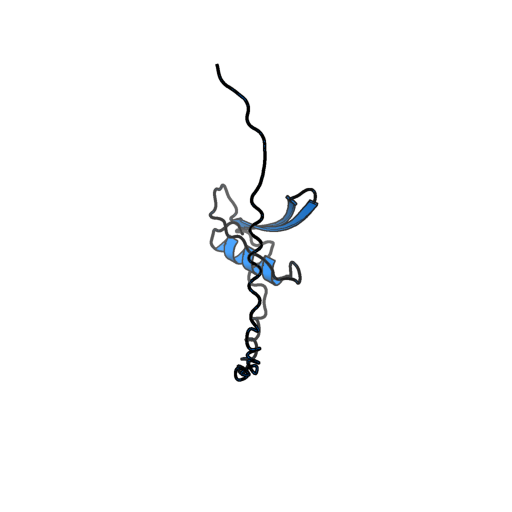1 TYR A C 1
ATOM 475 O O . TYR A 1 71 ? 1.074 2.150 -0.001 1.00 97.75 71 TYR A O 1
ATOM 483 N N . LEU A 1 72 ? -0.445 3.414 -1.096 1.00 97.94 72 LEU A N 1
ATOM 484 C CA . LEU A 1 72 ? -1.547 3.235 -0.164 1.00 97.94 72 LEU A CA 1
ATOM 485 C C . LEU A 1 72 ? -2.651 2.448 -0.857 1.00 97.94 72 LEU A C 1
ATOM 487 O O . LEU A 1 72 ? -3.052 2.790 -1.968 1.00 97.94 72 LEU A O 1
ATOM 491 N N . SER A 1 73 ? -3.152 1.415 -0.195 1.00 98.38 73 SER A N 1
ATOM 492 C CA . SER A 1 73 ? -4.391 0.720 -0.532 1.00 98.38 73 SER A CA 1
ATOM 493 C C . SER A 1 73 ? -5.337 0.761 0.654 1.00 98.38 73 SER A C 1
ATOM 495 O O . SER A 1 73 ? -4.935 0.518 1.787 1.00 98.38 73 SER A O 1
ATOM 497 N N . ARG A 1 74 ? -6.614 1.044 0.414 1.00 98.19 74 ARG A N 1
ATOM 498 C CA . ARG A 1 74 ? -7.644 1.010 1.457 1.00 98.19 74 ARG A CA 1
ATOM 499 C C . ARG A 1 74 ? -8.982 0.527 0.903 1.00 98.19 74 ARG A C 1
ATOM 501 O O . ARG A 1 74 ? -9.215 0.684 -0.297 1.00 98.19 74 ARG A O 1
ATOM 508 N N . PRO A 1 75 ? -9.869 -0.035 1.740 1.00 98.38 75 PRO A N 1
ATOM 509 C CA . PRO A 1 75 ? -11.238 -0.326 1.331 1.00 98.38 75 PRO A CA 1
ATOM 510 C C . PRO A 1 75 ? -11.937 0.931 0.799 1.00 98.38 75 PRO A C 1
ATOM 512 O O . PRO A 1 75 ? -11.674 2.044 1.265 1.00 98.38 75 PRO A O 1
ATOM 515 N N . LYS A 1 76 ? -12.849 0.755 -0.161 1.00 97.25 76 LYS A N 1
ATOM 516 C CA . LYS A 1 76 ? -13.794 1.815 -0.530 1.00 97.25 76 LYS A CA 1
ATOM 517 C C . LYS A 1 76 ? -14.829 2.027 0.568 1.00 97.25 76 LYS A C 1
ATOM 519 O O . LYS A 1 76 ? -15.299 1.070 1.182 1.00 97.25 76 LYS A O 1
ATOM 524 N N . GLY A 1 77 ? -15.252 3.277 0.719 1.00 93.31 77 GLY A N 1
ATOM 525 C CA . GLY A 1 77 ? -16.257 3.696 1.691 1.00 93.31 77 GLY A CA 1
ATOM 526 C C . GLY A 1 77 ? -15.686 4.592 2.785 1.00 93.31 77 GLY A C 1
ATOM 527 O O . GLY A 1 77 ? -14.507 4.946 2.782 1.00 93.31 77 GLY A O 1
ATOM 528 N N . GLU A 1 78 ? -16.566 4.983 3.700 1.00 91.12 78 GLU A N 1
ATOM 529 C CA . GLU A 1 78 ? -16.221 5.839 4.832 1.00 91.12 78 GLU A CA 1
ATOM 530 C C . GLU A 1 78 ? -15.455 5.046 5.900 1.00 91.12 78 GLU A C 1
ATOM 532 O O . GLU A 1 78 ? -15.794 3.904 6.223 1.00 91.12 78 GLU A O 1
ATOM 537 N N . GLY A 1 79 ? -14.408 5.669 6.440 1.00 88.12 79 GLY A N 1
ATOM 538 C CA . GLY A 1 79 ? -13.569 5.109 7.497 1.00 88.12 79 GLY A CA 1
ATOM 539 C C . GLY A 1 79 ? -14.112 5.362 8.914 1.00 88.12 79 GLY A C 1
ATOM 540 O O . GLY A 1 79 ? -15.227 5.861 9.081 1.00 88.12 79 GLY A O 1
ATOM 541 N N . PRO A 1 80 ? -13.311 5.068 9.959 1.00 94.81 80 PRO A N 1
ATOM 542 C CA . PRO A 1 80 ? -11.900 4.660 9.912 1.00 94.81 80 PRO A CA 1
ATOM 543 C C . PRO A 1 80 ? -11.688 3.158 9.643 1.00 94.81 80 PRO A C 1
ATOM 545 O O . PRO A 1 80 ? -12.441 2.318 10.129 1.00 94.81 80 PRO A O 1
ATOM 548 N N . HIS A 1 81 ? -10.613 2.820 8.923 1.00 97.06 81 HIS A N 1
ATOM 549 C CA . HIS A 1 81 ? -10.154 1.437 8.725 1.00 97.06 81 HIS A CA 1
ATOM 550 C C . HIS A 1 81 ? -8.941 1.136 9.621 1.00 97.06 81 HIS A C 1
ATOM 552 O O . HIS A 1 81 ? -8.117 2.032 9.833 1.00 97.06 81 HIS A O 1
ATOM 558 N N . PRO A 1 82 ? -8.785 -0.098 10.135 1.00 98.06 82 PRO A N 1
ATOM 559 C CA . PRO A 1 82 ? -7.557 -0.503 10.815 1.00 98.06 82 PRO A CA 1
ATOM 560 C C . PRO A 1 82 ? -6.359 -0.398 9.861 1.00 98.06 82 PRO A C 1
ATOM 562 O O . PRO A 1 82 ? -6.471 -0.752 8.689 1.00 98.06 82 PRO A O 1
ATOM 565 N N . ALA A 1 83 ? -5.217 0.082 10.358 1.00 97.56 83 ALA A N 1
ATOM 566 C CA . ALA A 1 83 ? -4.035 0.329 9.536 1.00 97.56 83 ALA A CA 1
ATOM 567 C C . ALA A 1 83 ? -2.953 -0.748 9.714 1.00 97.56 83 ALA A C 1
ATOM 569 O O . ALA A 1 83 ? -2.708 -1.210 10.830 1.00 97.56 83 ALA A O 1
ATOM 570 N N . VAL A 1 84 ? -2.267 -1.098 8.626 1.00 98.38 84 VAL A N 1
ATOM 571 C CA . VAL A 1 84 ? -1.080 -1.962 8.606 1.00 98.38 84 VAL A CA 1
ATOM 572 C C . VAL A 1 84 ? 0.040 -1.225 7.881 1.00 98.38 84 VAL A C 1
ATOM 574 O O . VAL A 1 84 ? -0.120 -0.846 6.733 1.00 98.38 84 VAL A O 1
ATOM 577 N N . LEU A 1 85 ? 1.195 -1.043 8.522 1.00 97.19 85 LEU A N 1
ATOM 578 C CA . LEU A 1 85 ? 2.357 -0.452 7.855 1.00 97.19 85 LEU A CA 1
ATOM 579 C C . LEU A 1 85 ? 3.204 -1.546 7.202 1.00 97.19 85 LEU A C 1
ATOM 581 O O . LEU A 1 85 ? 3.807 -2.366 7.897 1.00 97.19 85 LEU A O 1
ATOM 585 N N . VAL A 1 86 ? 3.293 -1.530 5.874 1.00 96.88 86 VAL A N 1
ATOM 586 C CA . VAL A 1 86 ? 4.158 -2.441 5.116 1.00 96.88 86 VAL A CA 1
ATOM 587 C C . VAL A 1 86 ? 5.488 -1.754 4.811 1.00 96.88 86 VAL A C 1
ATOM 589 O O . VAL A 1 86 ? 5.556 -0.815 4.023 1.00 96.88 86 VAL A O 1
ATOM 592 N N . VAL A 1 87 ? 6.570 -2.240 5.421 1.00 95.06 87 VAL A N 1
ATOM 593 C CA . VAL A 1 87 ? 7.928 -1.747 5.154 1.00 95.06 87 VAL A CA 1
ATOM 594 C C . VAL A 1 87 ? 8.568 -2.615 4.078 1.00 95.06 87 VAL A C 1
ATOM 596 O O . VAL A 1 87 ? 8.780 -3.811 4.281 1.00 95.06 87 VAL A O 1
ATOM 599 N N . HIS A 1 88 ? 8.869 -2.017 2.927 1.00 92.75 88 HIS A N 1
ATOM 600 C CA . HIS A 1 88 ? 9.578 -2.715 1.863 1.00 92.75 88 HIS A CA 1
ATOM 601 C C . HIS A 1 88 ? 11.068 -2.877 2.194 1.00 92.75 88 HIS A C 1
ATOM 603 O O . HIS A 1 88 ? 11.645 -2.170 3.018 1.00 92.75 88 HIS A O 1
ATOM 609 N N . GLU A 1 89 ? 11.722 -3.807 1.513 1.00 92.62 89 GLU A N 1
ATOM 610 C CA . GLU A 1 89 ? 13.156 -4.054 1.668 1.00 92.62 89 GLU A CA 1
ATOM 611 C C . GLU A 1 89 ? 14.034 -2.943 1.050 1.00 92.62 89 GLU A C 1
ATOM 613 O O . GLU A 1 89 ? 13.550 -2.052 0.345 1.00 92.62 89 GLU A O 1
ATOM 618 N N . ASN A 1 90 ? 15.358 -3.034 1.240 1.00 94.75 90 ASN A N 1
ATOM 619 C CA . ASN A 1 90 ? 16.360 -2.104 0.691 1.00 94.75 90 ASN A CA 1
ATOM 620 C C . ASN A 1 90 ? 16.598 -2.279 -0.830 1.00 94.75 90 ASN A C 1
ATOM 622 O O . ASN A 1 90 ? 17.729 -2.305 -1.310 1.00 94.75 90 ASN A O 1
ATOM 626 N N . ARG A 1 91 ? 15.516 -2.464 -1.590 1.00 92.88 91 ARG A N 1
ATOM 627 C CA . ARG A 1 91 ? 15.465 -2.429 -3.061 1.00 92.88 91 ARG A CA 1
ATOM 628 C C . ARG A 1 91 ? 14.410 -1.447 -3.576 1.00 92.88 91 ARG A C 1
ATOM 630 O O . ARG A 1 91 ? 14.267 -1.280 -4.783 1.00 92.88 91 ARG A O 1
ATOM 637 N N . GLY A 1 92 ? 13.691 -0.796 -2.662 1.00 90.56 92 GLY A N 1
ATOM 638 C CA . GLY A 1 92 ? 12.581 0.088 -2.983 1.00 90.56 92 GLY A CA 1
ATOM 639 C C . GLY A 1 92 ? 11.265 -0.661 -3.178 1.00 90.56 92 GLY A C 1
ATOM 640 O O . GLY A 1 92 ? 11.120 -1.839 -2.839 1.00 90.56 92 GLY A O 1
ATOM 641 N N . LEU A 1 93 ? 10.292 0.054 -3.734 1.00 91.12 93 LEU A N 1
ATOM 642 C CA . LEU A 1 93 ? 8.923 -0.413 -3.892 1.00 91.12 93 LEU A CA 1
ATOM 643 C C . LEU A 1 93 ? 8.769 -1.303 -5.140 1.00 91.12 93 LEU A C 1
ATOM 645 O O . LEU A 1 93 ? 8.333 -0.862 -6.201 1.00 91.12 93 LEU A O 1
ATOM 649 N N . LEU A 1 94 ? 9.146 -2.576 -5.012 1.00 93.00 94 LEU A N 1
ATOM 650 C CA . LEU A 1 94 ? 8.939 -3.588 -6.056 1.00 93.00 94 LEU A CA 1
ATOM 651 C C . LEU A 1 94 ? 7.443 -3.912 -6.249 1.00 93.00 94 LEU A C 1
ATOM 653 O O . LEU A 1 94 ? 6.695 -3.842 -5.274 1.00 93.00 94 LEU A O 1
ATOM 657 N N . PRO A 1 95 ? 7.000 -4.369 -7.443 1.00 92.31 95 PRO A N 1
ATOM 658 C CA . PRO A 1 95 ? 5.581 -4.621 -7.751 1.00 92.31 95 PRO A CA 1
ATOM 659 C C . PRO A 1 95 ? 4.835 -5.567 -6.798 1.00 92.31 95 PRO A C 1
ATOM 661 O O . PRO A 1 95 ? 3.610 -5.512 -6.706 1.00 92.31 95 PRO A O 1
ATOM 664 N N . HIS A 1 96 ? 5.559 -6.422 -6.073 1.00 92.25 96 HIS A N 1
ATOM 665 C CA . HIS A 1 96 ? 4.985 -7.307 -5.065 1.00 92.25 96 HIS A CA 1
ATOM 666 C C . HIS A 1 96 ? 4.456 -6.558 -3.830 1.00 92.25 96 HIS A C 1
ATOM 668 O O . HIS A 1 96 ? 3.437 -6.960 -3.278 1.00 92.25 96 HIS A O 1
ATOM 674 N N . PHE A 1 97 ? 5.083 -5.457 -3.404 1.00 95.75 97 PHE A N 1
ATOM 675 C CA . PHE A 1 97 ? 4.624 -4.723 -2.219 1.00 95.75 97 PHE A CA 1
ATOM 676 C C . PHE A 1 97 ? 3.249 -4.067 -2.432 1.00 95.75 97 PHE A C 1
ATOM 678 O O . PHE A 1 97 ? 2.375 -4.286 -1.595 1.00 95.75 97 PHE A O 1
ATOM 685 N N . PRO A 1 98 ? 2.985 -3.379 -3.563 1.00 95.81 98 PRO A N 1
ATOM 686 C CA . PRO A 1 98 ? 1.634 -2.965 -3.930 1.00 95.81 98 PRO A CA 1
ATOM 687 C C . PRO A 1 98 ? 0.615 -4.111 -3.990 1.00 95.81 98 PRO A C 1
ATOM 689 O O . PRO A 1 98 ? -0.550 -3.904 -3.683 1.00 95.81 98 PRO A O 1
ATOM 692 N N . ASP A 1 99 ? 1.012 -5.325 -4.388 1.00 96.44 99 ASP A N 1
ATOM 693 C CA . ASP A 1 99 ? 0.102 -6.480 -4.360 1.00 96.44 99 ASP A CA 1
ATOM 694 C C . ASP A 1 99 ? -0.262 -6.894 -2.924 1.00 96.44 99 ASP A C 1
ATOM 696 O O . ASP A 1 99 ? -1.433 -7.139 -2.634 1.00 96.44 99 ASP A O 1
ATOM 700 N N . ILE A 1 100 ? 0.711 -6.909 -2.005 1.00 96.56 100 ILE A N 1
ATOM 701 C CA . ILE A 1 100 ? 0.461 -7.179 -0.581 1.00 96.56 100 ILE A CA 1
ATOM 702 C C . ILE A 1 100 ? -0.519 -6.154 -0.004 1.00 96.56 100 ILE A C 1
ATOM 704 O O . ILE A 1 100 ? -1.498 -6.547 0.631 1.00 96.56 100 ILE A O 1
ATOM 708 N N . THR A 1 101 ? -0.286 -4.856 -0.218 1.00 97.94 101 THR A N 1
ATOM 709 C CA . THR A 1 101 ? -1.149 -3.809 0.352 1.00 97.94 101 THR A CA 1
ATOM 710 C C . THR A 1 101 ? -2.564 -3.877 -0.215 1.00 97.94 101 THR A C 1
ATOM 712 O O . THR A 1 101 ? -3.528 -3.778 0.542 1.00 97.94 101 THR A O 1
ATOM 715 N N . ARG A 1 102 ? -2.728 -4.167 -1.513 1.00 98.12 102 ARG A N 1
ATOM 716 C CA . ARG A 1 102 ? -4.054 -4.383 -2.117 1.00 98.12 102 ARG A CA 1
ATOM 717 C C . ARG A 1 102 ? -4.785 -5.586 -1.528 1.00 98.12 102 ARG A C 1
ATOM 719 O O . ARG A 1 102 ? -5.987 -5.506 -1.290 1.00 98.12 102 ARG A O 1
ATOM 726 N N . ARG A 1 103 ? -4.080 -6.684 -1.242 1.00 97.56 103 ARG A N 1
ATOM 727 C CA . ARG A 1 103 ? -4.665 -7.849 -0.556 1.00 97.56 103 ARG A CA 1
ATOM 728 C C . ARG A 1 103 ? -5.115 -7.497 0.860 1.00 97.56 103 ARG A C 1
ATOM 730 O O . ARG A 1 103 ? -6.211 -7.875 1.244 1.00 97.56 103 ARG A O 1
ATOM 737 N N . LEU A 1 104 ? -4.320 -6.732 1.606 1.00 98.06 104 LEU A N 1
ATOM 738 C CA . LEU A 1 104 ? -4.707 -6.245 2.935 1.00 98.06 104 LEU A CA 1
ATOM 739 C C . LEU A 1 104 ? -5.938 -5.326 2.871 1.00 98.06 104 LEU A C 1
ATOM 741 O O . LEU A 1 104 ? -6.837 -5.446 3.701 1.00 98.06 104 LEU A O 1
ATOM 745 N N . ALA A 1 105 ? -6.022 -4.472 1.852 1.00 98.25 105 ALA A N 1
ATOM 746 C CA . ALA A 1 105 ? -7.181 -3.616 1.623 1.00 98.25 105 ALA A CA 1
ATOM 747 C C . ALA A 1 105 ? -8.454 -4.390 1.286 1.00 98.25 105 ALA A C 1
ATOM 749 O O . ALA A 1 105 ? -9.526 -4.037 1.770 1.00 98.25 105 ALA A O 1
ATOM 750 N N . VAL A 1 106 ? -8.345 -5.481 0.531 1.00 97.69 106 VAL A N 1
ATOM 751 C CA . VAL A 1 106 ? -9.471 -6.395 0.299 1.00 97.69 106 VAL A CA 1
ATOM 752 C C . VAL A 1 106 ? -9.971 -7.026 1.606 1.00 97.69 106 VAL A C 1
ATOM 754 O O . VAL A 1 106 ? -11.177 -7.197 1.766 1.00 97.69 106 VAL A O 1
ATOM 757 N N . GLU A 1 107 ? -9.074 -7.304 2.554 1.00 97.38 107 GLU A N 1
ATOM 758 C CA . GLU A 1 107 ? -9.410 -7.835 3.885 1.00 97.38 107 GLU A CA 1
ATOM 759 C C . GLU A 1 107 ? -9.869 -6.756 4.889 1.00 97.38 107 GLU A C 1
ATOM 761 O O . GLU A 1 107 ? -10.144 -7.065 6.047 1.00 97.38 107 GLU A O 1
ATOM 766 N N . GLY A 1 108 ? -9.978 -5.488 4.472 1.00 97.44 108 GLY A N 1
ATOM 767 C CA . GLY A 1 108 ? -10.523 -4.410 5.305 1.00 97.44 108 GLY A CA 1
ATOM 768 C C . GLY A 1 108 ? -9.496 -3.478 5.957 1.00 97.44 108 GLY A C 1
ATOM 769 O O . GLY A 1 108 ? -9.890 -2.631 6.761 1.00 97.44 108 GLY A O 1
ATOM 770 N N . TYR A 1 109 ? -8.206 -3.593 5.629 1.00 98.50 109 TYR A N 1
ATOM 771 C CA . TYR A 1 109 ? -7.142 -2.768 6.215 1.00 98.50 109 TYR A CA 1
ATOM 772 C C . TYR A 1 109 ? -6.714 -1.616 5.301 1.00 98.50 109 TYR A C 1
ATOM 774 O O . TYR A 1 109 ? -6.569 -1.785 4.098 1.00 98.50 109 TYR A O 1
ATOM 782 N N . ALA A 1 110 ? -6.422 -0.446 5.862 1.00 98.19 110 ALA A N 1
ATOM 783 C CA . ALA A 1 110 ? -5.609 0.543 5.155 1.00 98.19 110 ALA A CA 1
ATOM 784 C C . ALA A 1 110 ? -4.131 0.126 5.248 1.00 98.19 110 ALA A C 1
ATOM 786 O O . ALA A 1 110 ? -3.636 -0.089 6.355 1.00 98.19 110 ALA A O 1
ATOM 787 N N . ALA A 1 111 ? -3.437 -0.014 4.120 1.00 97.19 111 ALA A N 1
ATOM 788 C CA . ALA A 1 111 ? -2.077 -0.550 4.061 1.00 97.19 111 ALA A CA 1
ATOM 789 C C . ALA A 1 111 ? -1.181 0.145 3.036 1.00 97.19 111 ALA A C 1
ATOM 791 O O . ALA A 1 111 ? -1.698 0.524 1.960 1.00 97.19 111 ALA A O 1
#

Secondary structure (DSSP, 8-state):
-----------------------------------PPPP----S--S-TT-TTEEEEEEEEEETTEEEEEEEEEESSSSPPPB------TT---THHHHHHHHHHHTT-B-